Protein AF-A0A6A8MY44-F1 (afdb_monomer)

Sequence (72 aa):
RESQLNVPVHSIGVPLTFLEHAKRNEILEDLGITVQNITRSLVTWSSSDFVVDIKEEMQHPLDESEHRKPLR

Foldseek 3Di:
DDDVDPDDDDDDDDDPDDDPDDDPVVSCVVSVVDPVSVVVVVVVVVVVVVVVPPPDPPPDPPPPPPPPDDDD

Structure (mmCIF, N/CA/C/O backbone):
data_AF-A0A6A8MY44-F1
#
_entry.id   AF-A0A6A8MY44-F1
#
loop_
_atom_site.group_PDB
_atom_site.id
_atom_site.type_symbol
_atom_site.label_atom_id
_atom_site.label_alt_id
_atom_site.label_comp_id
_atom_site.label_asym_id
_atom_site.label_entity_id
_atom_site.label_seq_id
_atom_site.pdbx_PDB_ins_code
_atom_site.Cartn_x
_atom_site.Cartn_y
_atom_site.Cartn_z
_atom_site.occupancy
_atom_site.B_iso_or_equiv
_atom_site.auth_seq_id
_atom_site.auth_comp_id
_atom_site.auth_asym_id
_atom_site.auth_atom_id
_atom_site.pdbx_PDB_model_num
ATOM 1 N N . ARG A 1 1 ? -7.855 2.557 -12.471 1.00 55.53 1 ARG A N 1
ATOM 2 C CA . ARG A 1 1 ? -7.077 3.598 -13.182 1.00 55.53 1 ARG A CA 1
ATOM 3 C C . ARG A 1 1 ? -6.378 2.890 -14.327 1.00 55.53 1 ARG A C 1
ATOM 5 O O . ARG A 1 1 ? -5.332 2.311 -14.103 1.00 55.53 1 ARG A O 1
ATOM 12 N N . GLU A 1 2 ? -7.001 2.887 -15.496 1.00 54.50 2 GLU A N 1
ATOM 13 C CA . GLU A 1 2 ? -6.403 2.426 -16.751 1.00 54.50 2 GLU A CA 1
ATOM 14 C C . GLU A 1 2 ? -6.439 3.628 -17.690 1.00 54.50 2 GLU A C 1
ATOM 16 O O . GLU A 1 2 ? -7.326 3.803 -18.518 1.00 54.50 2 GLU A O 1
ATOM 21 N N . SER A 1 3 ? -5.540 4.568 -17.425 1.00 58.28 3 SER A N 1
ATOM 22 C CA . SER A 1 3 ? -5.200 5.616 -18.378 1.00 58.28 3 SER A CA 1
ATOM 23 C C . SER A 1 3 ? -4.319 4.963 -19.437 1.00 58.28 3 SER A C 1
ATOM 25 O O . SER A 1 3 ? -3.405 4.235 -19.063 1.00 58.28 3 SER A O 1
ATOM 27 N N . GLN A 1 4 ? -4.612 5.197 -20.720 1.00 65.75 4 GLN A N 1
ATOM 28 C CA . GLN A 1 4 ? -3.854 4.738 -21.895 1.00 65.75 4 GLN A CA 1
ATOM 29 C C . GLN A 1 4 ? -2.413 5.287 -21.871 1.00 65.75 4 GLN A C 1
ATOM 31 O O . GLN A 1 4 ? -2.049 6.186 -22.622 1.00 65.75 4 GLN A O 1
ATOM 36 N N . LEU A 1 5 ? -1.612 4.813 -20.927 1.00 65.38 5 LEU A N 1
ATOM 37 C CA . LEU A 1 5 ? -0.236 5.206 -20.697 1.00 65.38 5 LEU A CA 1
ATOM 38 C C . LEU A 1 5 ? 0.649 4.142 -21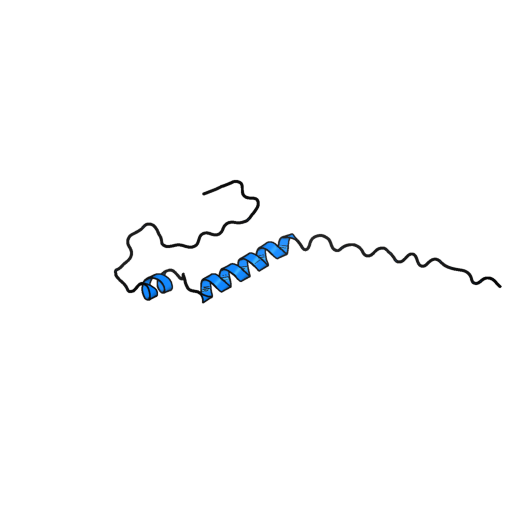.334 1.00 65.38 5 LEU A C 1
ATOM 40 O O . LEU A 1 5 ? 0.533 2.966 -21.009 1.00 65.38 5 LEU A O 1
ATOM 44 N N . ASN A 1 6 ? 1.578 4.571 -22.184 1.00 72.50 6 ASN A N 1
ATOM 45 C CA . ASN A 1 6 ? 2.623 3.710 -22.750 1.00 72.50 6 ASN A CA 1
ATOM 46 C C . ASN A 1 6 ? 3.694 3.304 -21.715 1.00 72.50 6 ASN A C 1
ATOM 48 O O . ASN A 1 6 ? 4.743 2.795 -22.090 1.00 72.50 6 ASN A O 1
ATOM 52 N N . VAL A 1 7 ? 3.461 3.565 -20.425 1.00 75.56 7 VAL A N 1
ATOM 53 C CA . VAL A 1 7 ? 4.383 3.259 -19.328 1.00 75.56 7 VAL A CA 1
ATOM 54 C C . VAL A 1 7 ? 3.697 2.350 -18.307 1.00 75.56 7 VAL A C 1
ATOM 56 O O . VAL A 1 7 ? 2.544 2.613 -17.945 1.00 75.56 7 VAL A O 1
ATOM 59 N N . PRO A 1 8 ? 4.375 1.295 -17.823 1.00 81.88 8 PRO A N 1
ATOM 60 C CA . PRO A 1 8 ? 3.805 0.395 -16.832 1.00 81.88 8 PRO A CA 1
ATOM 61 C C . PRO A 1 8 ? 3.598 1.124 -15.498 1.00 81.88 8 PRO A C 1
ATOM 63 O O . PRO A 1 8 ? 4.496 1.781 -14.971 1.00 81.88 8 PRO A O 1
ATOM 66 N N . VAL A 1 9 ? 2.393 1.007 -14.935 1.00 85.81 9 VAL A N 1
ATOM 67 C CA . VAL A 1 9 ? 2.024 1.626 -13.654 1.00 85.81 9 VAL A CA 1
ATOM 68 C C . VAL A 1 9 ? 1.827 0.541 -12.603 1.00 85.81 9 VAL A C 1
ATOM 70 O O . VAL A 1 9 ? 0.938 -0.298 -12.723 1.00 85.81 9 VAL A O 1
ATOM 73 N N . HIS A 1 10 ? 2.616 0.607 -11.532 1.00 88.25 10 HIS A N 1
ATOM 74 C CA . HIS A 1 10 ? 2.538 -0.310 -10.397 1.00 88.25 10 HIS A CA 1
ATOM 75 C C . HIS A 1 10 ? 1.934 0.411 -9.186 1.00 88.25 10 HIS A C 1
ATOM 77 O O . HIS A 1 10 ? 2.377 1.497 -8.816 1.00 88.25 10 HIS A O 1
ATOM 83 N N . SER A 1 11 ? 0.900 -0.170 -8.572 1.00 89.62 11 SER A N 1
ATOM 84 C CA . SER A 1 11 ? 0.224 0.425 -7.410 1.00 89.62 11 SER A CA 1
ATOM 85 C C . SER A 1 11 ? 0.756 -0.165 -6.106 1.00 89.62 11 SER A C 1
ATOM 87 O O . SER A 1 11 ? 0.807 -1.381 -5.954 1.00 89.62 11 SER A O 1
ATOM 89 N N . ILE A 1 12 ? 1.102 0.699 -5.149 1.00 92.69 12 ILE A N 1
ATOM 90 C CA . ILE A 1 12 ? 1.494 0.329 -3.783 1.00 92.69 12 ILE A CA 1
ATOM 91 C C . ILE A 1 12 ? 0.648 1.170 -2.831 1.00 92.69 12 ILE A C 1
ATOM 93 O O . ILE A 1 12 ? 0.589 2.392 -2.965 1.00 92.69 12 ILE A O 1
ATOM 97 N N . GLY A 1 13 ? -0.020 0.531 -1.878 1.00 91.94 13 GLY A N 1
ATOM 98 C CA . GLY A 1 13 ? -0.895 1.232 -0.951 1.00 91.94 13 GLY A CA 1
ATOM 99 C C . GLY A 1 13 ? -1.524 0.306 0.075 1.00 91.94 13 GLY A C 1
ATOM 100 O O . GLY A 1 13 ? -1.270 -0.893 0.100 1.00 91.94 13 GLY A O 1
ATOM 101 N N . VAL A 1 14 ? -2.352 0.902 0.922 1.00 94.12 14 VAL A N 1
ATOM 102 C CA . VAL A 1 14 ? -3.094 0.233 1.994 1.00 94.12 14 VAL A CA 1
ATOM 103 C C . VAL A 1 14 ? -4.467 -0.190 1.447 1.00 94.12 14 VAL A C 1
ATOM 105 O O . VAL A 1 14 ? -5.066 0.595 0.702 1.00 94.12 14 VAL A O 1
ATOM 108 N N . PRO A 1 15 ? -4.989 -1.388 1.771 1.00 93.19 15 PRO A N 1
ATOM 109 C CA . PRO A 1 15 ? -6.315 -1.802 1.320 1.00 93.19 15 PRO A CA 1
ATOM 110 C C . PRO A 1 15 ? -7.416 -0.885 1.867 1.00 93.19 15 PRO A C 1
ATOM 112 O O . PRO A 1 15 ? -7.307 -0.324 2.956 1.00 93.19 15 PRO A O 1
ATOM 115 N N . LEU A 1 16 ? -8.517 -0.765 1.120 1.00 94.44 16 LEU A N 1
ATOM 116 C CA . LEU A 1 16 ? -9.717 -0.027 1.536 1.00 94.44 16 LEU A CA 1
ATOM 117 C C . LEU A 1 16 ? -10.608 -0.885 2.450 1.00 94.44 16 LEU A C 1
ATOM 119 O O . LEU A 1 16 ? -11.807 -1.030 2.222 1.00 94.44 16 LEU A O 1
ATOM 123 N N . THR A 1 17 ? -10.001 -1.490 3.464 1.00 95.25 17 THR A N 1
ATOM 124 C CA . THR A 1 17 ? -10.652 -2.346 4.459 1.00 95.25 17 THR A CA 1
ATOM 125 C C . THR A 1 17 ? -10.153 -1.970 5.845 1.00 95.25 17 THR A C 1
ATOM 127 O O . THR A 1 17 ? -9.080 -1.386 5.993 1.00 95.25 17 THR A O 1
ATOM 130 N N . PHE A 1 18 ? -10.916 -2.314 6.880 1.00 96.38 18 PHE A N 1
ATOM 131 C CA . PHE A 1 18 ? -10.433 -2.143 8.245 1.00 96.38 18 PHE A CA 1
ATOM 132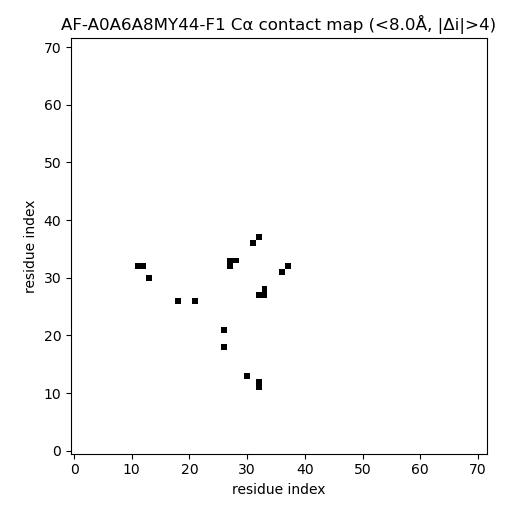 C C . PHE A 1 18 ? -9.280 -3.103 8.525 1.00 96.38 18 PHE A C 1
ATOM 134 O O . PHE A 1 18 ? -9.304 -4.260 8.108 1.00 96.38 18 PHE A O 1
ATOM 141 N N . LEU A 1 19 ? -8.278 -2.587 9.226 1.00 96.00 19 LEU A N 1
ATOM 142 C CA . LEU A 1 19 ? -7.132 -3.336 9.719 1.00 96.00 19 LEU A CA 1
ATOM 143 C C . LEU A 1 19 ? -7.241 -3.432 11.238 1.00 96.00 19 LEU A C 1
ATOM 145 O O . LEU A 1 19 ? -7.879 -2.586 11.874 1.00 96.00 19 LEU A O 1
ATOM 149 N N . GLU A 1 20 ? -6.614 -4.451 11.816 1.00 96.19 20 GLU A N 1
ATOM 150 C CA . GLU A 1 20 ? -6.489 -4.545 13.267 1.00 96.19 20 GLU A CA 1
ATOM 151 C C . GLU A 1 20 ? -5.709 -3.345 13.823 1.00 96.19 20 GLU A C 1
ATOM 153 O O . GLU A 1 20 ? -4.868 -2.742 13.149 1.00 96.19 20 GLU A O 1
ATOM 158 N N . HIS A 1 21 ? -6.024 -2.954 15.060 1.00 97.56 21 HIS A N 1
ATOM 159 C CA . HIS A 1 21 ? -5.356 -1.826 15.692 1.00 97.56 21 HIS A CA 1
ATOM 160 C C . HIS A 1 21 ? -3.920 -2.205 16.054 1.00 97.56 21 HIS A C 1
ATOM 162 O O . HIS A 1 21 ? -3.690 -3.000 16.960 1.00 97.56 21 HIS A O 1
ATOM 168 N N . ALA A 1 22 ? -2.966 -1.581 15.381 1.00 97.19 22 ALA A N 1
ATOM 169 C CA . ALA A 1 22 ? -1.546 -1.757 15.627 1.00 97.19 22 ALA A CA 1
ATOM 170 C C . ALA A 1 22 ? -0.808 -0.438 15.375 1.00 97.19 22 ALA A C 1
ATOM 172 O O . ALA A 1 22 ? -1.383 0.549 14.887 1.00 97.19 22 ALA A O 1
ATOM 173 N N . LYS A 1 23 ? 0.482 -0.389 15.710 1.00 98.19 23 LYS A N 1
ATOM 174 C CA . LYS A 1 23 ? 1.302 0.775 15.362 1.00 98.19 23 LYS A CA 1
ATOM 175 C C . LYS A 1 23 ? 1.436 0.861 13.848 1.00 98.19 23 LYS A C 1
ATOM 177 O O . LYS A 1 23 ? 1.493 -0.145 13.151 1.00 98.19 23 LYS A O 1
ATOM 182 N N . ARG A 1 24 ? 1.604 2.082 13.335 1.00 96.56 24 A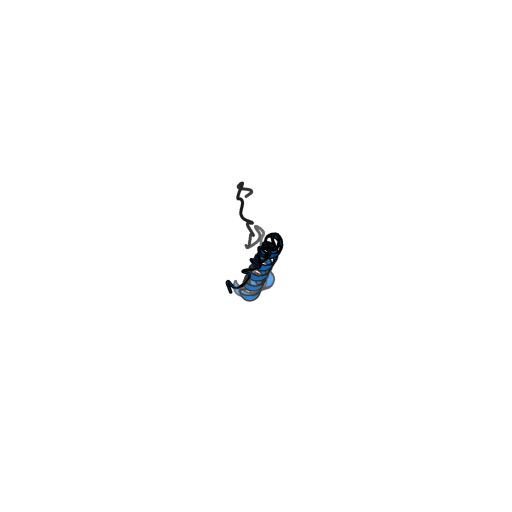RG A N 1
ATOM 183 C CA . ARG A 1 24 ? 1.830 2.322 11.901 1.00 96.56 24 ARG A CA 1
ATOM 184 C C . ARG A 1 24 ? 2.920 1.415 11.312 1.00 96.56 24 ARG A C 1
ATOM 186 O O . ARG A 1 24 ? 2.734 0.906 10.218 1.00 96.56 24 ARG A O 1
ATOM 193 N N . ASN A 1 25 ? 4.043 1.246 12.011 1.00 96.94 25 ASN A N 1
ATOM 194 C CA . ASN A 1 25 ? 5.155 0.435 11.512 1.00 96.94 25 ASN A CA 1
ATOM 195 C C . ASN A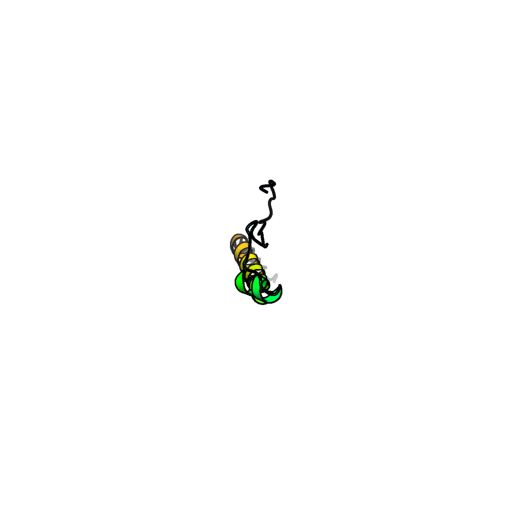 1 25 ? 4.796 -1.052 11.440 1.00 96.94 25 ASN A C 1
ATOM 197 O O . ASN A 1 25 ? 5.112 -1.673 10.440 1.00 96.94 25 ASN A O 1
ATOM 201 N N . GLU A 1 26 ? 4.088 -1.575 12.442 1.00 97.56 26 GLU A N 1
ATOM 202 C CA . GLU A 1 26 ? 3.602 -2.962 12.464 1.00 97.56 26 GLU A CA 1
ATOM 203 C C . GLU A 1 26 ? 2.640 -3.195 11.286 1.00 97.56 26 GLU A C 1
ATOM 205 O O . GLU A 1 26 ? 2.856 -4.095 10.486 1.00 97.56 26 GLU A O 1
ATOM 210 N N . ILE A 1 27 ? 1.684 -2.280 11.062 1.00 97.06 27 ILE A N 1
ATOM 211 C CA . ILE A 1 27 ? 0.766 -2.342 9.908 1.00 97.06 27 ILE A CA 1
ATOM 212 C C . ILE A 1 27 ? 1.522 -2.348 8.570 1.00 97.06 27 ILE A C 1
ATOM 214 O O . ILE A 1 27 ? 1.178 -3.094 7.656 1.00 97.06 27 ILE A O 1
ATOM 218 N N . LEU A 1 28 ? 2.524 -1.479 8.408 1.00 96.88 28 LEU A N 1
ATOM 219 C CA . LEU A 1 28 ? 3.284 -1.396 7.158 1.00 96.88 28 LEU A CA 1
ATOM 220 C C . LEU A 1 28 ? 4.181 -2.622 6.944 1.00 96.88 28 LEU A C 1
ATOM 222 O O . LEU A 1 28 ? 4.332 -3.049 5.800 1.00 96.88 28 LEU A O 1
ATOM 226 N N . GLU A 1 29 ? 4.748 -3.187 8.011 1.00 97.12 29 GLU A N 1
ATOM 227 C CA . GLU A 1 29 ? 5.507 -4.439 7.959 1.00 97.12 29 GLU A CA 1
ATOM 228 C C . GLU A 1 29 ? 4.614 -5.621 7.572 1.00 97.12 29 GLU A C 1
ATOM 230 O O . GLU A 1 29 ? 4.967 -6.349 6.642 1.00 97.12 29 GLU A O 1
ATOM 235 N N . ASP A 1 30 ? 3.433 -5.745 8.181 1.00 95.81 30 ASP A N 1
ATOM 236 C CA . ASP A 1 30 ? 2.461 -6.807 7.890 1.00 95.81 30 ASP A CA 1
ATOM 237 C C . ASP A 1 30 ? 1.961 -6.752 6.440 1.00 95.81 30 ASP A C 1
ATOM 239 O O . ASP A 1 30 ? 1.801 -7.777 5.775 1.00 95.81 30 ASP A O 1
ATOM 243 N N . LEU A 1 31 ? 1.764 -5.544 5.907 1.00 95.62 31 LEU A N 1
ATOM 244 C CA . LEU A 1 31 ? 1.409 -5.332 4.501 1.00 95.62 31 LEU A CA 1
ATOM 245 C C . LEU A 1 31 ? 2.604 -5.494 3.546 1.00 95.62 31 LEU A C 1
ATOM 247 O O . LEU A 1 31 ? 2.440 -5.392 2.328 1.00 95.62 31 LEU A O 1
ATOM 251 N N . GLY A 1 32 ? 3.817 -5.687 4.069 1.00 95.94 32 GLY A N 1
ATOM 252 C CA . GLY A 1 32 ? 5.044 -5.751 3.282 1.00 95.94 32 GLY A CA 1
ATOM 253 C C . GLY A 1 32 ? 5.435 -4.422 2.627 1.00 95.94 32 GLY A C 1
ATOM 254 O O . GLY A 1 32 ? 6.304 -4.415 1.751 1.00 95.94 32 GLY A O 1
ATOM 255 N N . ILE A 1 33 ? 4.840 -3.300 3.045 1.00 96.38 33 ILE A N 1
ATOM 256 C CA . ILE A 1 33 ? 5.128 -1.941 2.565 1.00 96.38 33 ILE A CA 1
ATOM 257 C C . ILE A 1 33 ? 6.339 -1.401 3.332 1.00 96.38 33 ILE A C 1
ATOM 259 O O . ILE A 1 33 ? 6.261 -0.473 4.137 1.00 96.38 33 ILE A O 1
ATOM 263 N N . THR A 1 34 ? 7.489 -2.014 3.072 1.00 96.94 34 THR A N 1
ATOM 264 C CA . THR A 1 34 ? 8.773 -1.649 3.672 1.00 96.94 34 THR A CA 1
ATOM 265 C C . THR A 1 34 ? 9.714 -1.085 2.617 1.00 96.94 34 THR A C 1
ATOM 267 O O .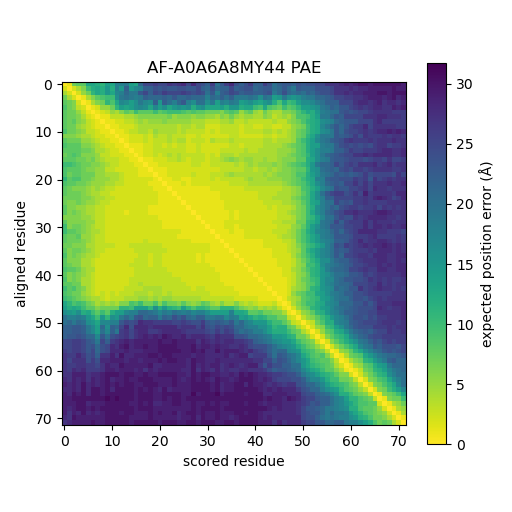 THR A 1 34 ? 9.583 -1.367 1.424 1.00 96.94 34 THR A O 1
ATOM 270 N N . VAL A 1 35 ? 10.706 -0.300 3.044 1.00 95.50 35 VAL A N 1
ATOM 271 C CA . VAL A 1 35 ? 11.712 0.273 2.133 1.00 95.50 35 VAL A CA 1
ATOM 272 C C . VAL A 1 35 ? 12.432 -0.831 1.356 1.00 95.50 35 VAL A C 1
ATOM 274 O O . VAL A 1 35 ? 12.637 -0.709 0.150 1.00 95.50 35 VAL A O 1
ATOM 277 N N . GLN A 1 36 ? 12.775 -1.928 2.027 1.00 96.44 36 GLN A N 1
ATOM 278 C CA . GLN A 1 36 ? 13.493 -3.063 1.454 1.00 96.44 36 GLN A CA 1
ATOM 279 C C . GLN A 1 36 ? 12.657 -3.763 0.377 1.00 96.44 36 GLN A C 1
ATOM 281 O O . GLN A 1 36 ? 13.171 -4.049 -0.706 1.00 96.44 36 GLN A O 1
ATOM 286 N N . ASN A 1 37 ? 11.371 -3.998 0.649 1.00 96.56 37 ASN A N 1
ATOM 287 C CA . ASN A 1 37 ? 10.469 -4.642 -0.302 1.00 96.56 37 ASN A CA 1
ATOM 288 C C . ASN A 1 37 ? 10.174 -3.736 -1.496 1.00 96.56 37 ASN A C 1
ATOM 290 O O . ASN A 1 37 ? 10.264 -4.191 -2.631 1.00 96.56 37 ASN A O 1
ATOM 294 N N . ILE A 1 38 ? 9.911 -2.447 -1.261 1.00 95.69 38 ILE A N 1
ATOM 295 C CA . ILE A 1 38 ? 9.673 -1.477 -2.338 1.00 95.69 38 ILE A CA 1
ATOM 296 C C . ILE A 1 38 ? 10.915 -1.359 -3.228 1.00 95.69 38 ILE A C 1
ATOM 298 O O . ILE A 1 38 ? 10.798 -1.416 -4.448 1.00 95.69 38 ILE A O 1
ATOM 302 N N . THR 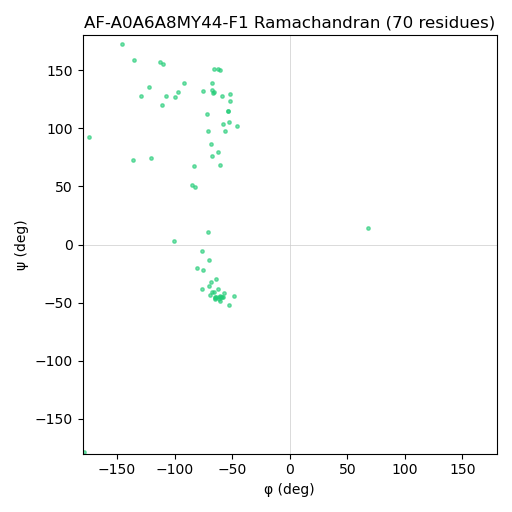A 1 39 ? 12.108 -1.263 -2.635 1.00 96.19 39 THR A N 1
ATOM 303 C CA . THR A 1 39 ? 13.372 -1.191 -3.388 1.00 96.19 39 THR A CA 1
ATOM 304 C C . THR A 1 39 ? 13.570 -2.438 -4.243 1.00 96.19 39 THR A C 1
ATOM 306 O O . THR A 1 39 ? 13.913 -2.330 -5.418 1.00 96.19 39 THR A O 1
ATOM 309 N N . ARG A 1 40 ? 13.306 -3.625 -3.683 1.00 95.12 40 ARG A N 1
ATOM 310 C CA . ARG A 1 40 ? 13.379 -4.886 -4.425 1.00 95.12 40 ARG A CA 1
ATOM 311 C C . ARG A 1 40 ? 12.402 -4.898 -5.598 1.00 95.12 40 ARG A C 1
ATOM 313 O O . ARG A 1 40 ? 12.828 -5.187 -6.709 1.00 95.12 40 ARG A O 1
ATOM 320 N N . SER A 1 41 ? 11.142 -4.528 -5.371 1.00 93.62 41 SER A N 1
ATOM 321 C CA . SER A 1 41 ? 10.123 -4.460 -6.422 1.00 93.62 41 SER A CA 1
ATOM 322 C C . SER A 1 41 ? 10.518 -3.499 -7.543 1.00 93.62 41 SER A C 1
ATOM 324 O O . SER A 1 41 ? 10.458 -3.880 -8.706 1.00 93.62 41 SER A O 1
ATOM 326 N N . LEU A 1 42 ? 11.014 -2.300 -7.212 1.00 92.12 42 LEU A N 1
ATOM 327 C CA . LEU A 1 42 ? 11.488 -1.325 -8.201 1.00 92.12 42 LEU A CA 1
ATOM 328 C C . LEU A 1 42 ? 12.633 -1.878 -9.063 1.00 92.12 42 LEU A C 1
ATOM 330 O O . LEU A 1 42 ? 12.605 -1.740 -10.285 1.00 92.12 42 LEU A O 1
ATOM 334 N N . VAL A 1 43 ? 13.625 -2.527 -8.445 1.00 93.38 43 VAL A N 1
ATOM 335 C CA . VAL A 1 43 ? 14.757 -3.138 -9.166 1.00 93.38 43 VAL A CA 1
ATOM 336 C C . VAL A 1 43 ? 14.288 -4.292 -10.052 1.00 93.38 43 VAL A C 1
ATOM 338 O O . VAL A 1 43 ? 14.743 -4.419 -11.191 1.00 93.38 43 VAL A O 1
ATOM 341 N N . THR A 1 44 ? 13.365 -5.117 -9.559 1.00 91.38 44 THR A N 1
ATOM 342 C CA . THR A 1 44 ? 12.784 -6.220 -10.328 1.00 91.38 44 THR A CA 1
ATOM 343 C C . THR A 1 44 ? 12.001 -5.712 -11.537 1.00 91.38 44 THR A C 1
ATOM 345 O O . THR A 1 44 ? 12.184 -6.247 -12.629 1.00 91.38 44 THR A O 1
ATOM 348 N N . TRP A 1 45 ? 11.174 -4.676 -11.377 1.00 90.50 45 TRP A N 1
ATOM 349 C CA . TRP A 1 45 ? 10.410 -4.093 -12.487 1.00 90.50 45 TRP A CA 1
ATOM 350 C C . TRP A 1 45 ? 11.325 -3.469 -13.53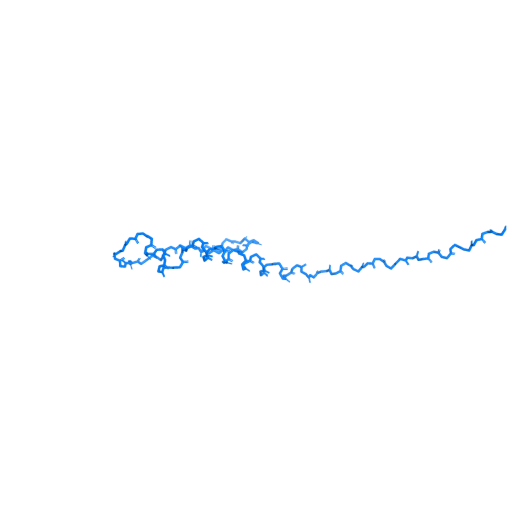2 1.00 90.50 45 TRP A C 1
ATOM 352 O O . TRP A 1 45 ? 11.206 -3.803 -14.704 1.00 90.50 45 TRP A O 1
ATOM 362 N N . SER A 1 46 ? 12.310 -2.682 -13.089 1.00 85.56 46 SER A N 1
ATOM 363 C CA . SER A 1 46 ? 13.348 -2.134 -13.966 1.00 85.56 46 SER A CA 1
ATOM 364 C C . SER A 1 46 ? 14.015 -3.242 -14.787 1.00 85.56 46 SER A C 1
ATOM 366 O O . SER A 1 46 ? 14.010 -3.204 -16.012 1.00 85.56 46 SER A O 1
ATOM 368 N N . SER A 1 47 ? 14.487 -4.305 -14.128 1.00 84.00 47 SER A N 1
ATOM 369 C CA . SER A 1 47 ? 15.156 -5.423 -14.808 1.00 84.00 47 SER A CA 1
ATOM 370 C C . SER A 1 47 ? 14.246 -6.191 -15.771 1.00 84.00 47 SER A C 1
ATOM 372 O O . SER A 1 47 ? 14.740 -6.752 -16.742 1.00 84.00 47 SER A O 1
ATOM 374 N N . SER A 1 48 ? 12.938 -6.242 -15.507 1.00 74.62 48 SER A N 1
ATOM 375 C CA . SER A 1 48 ? 11.973 -6.953 -16.358 1.00 74.62 48 SER A CA 1
ATOM 376 C C . SER A 1 48 ? 11.655 -6.166 -17.631 1.00 74.62 48 SER A C 1
ATOM 378 O O . SER A 1 48 ? 11.568 -6.763 -18.702 1.00 74.62 48 SER A O 1
ATOM 380 N N . ASP A 1 49 ? 11.556 -4.837 -17.534 1.00 63.22 49 ASP A N 1
ATOM 381 C CA . ASP A 1 49 ? 11.346 -3.959 -18.692 1.00 63.22 49 ASP A CA 1
ATOM 382 C C . ASP A 1 49 ? 12.579 -3.932 -19.618 1.00 63.22 49 ASP A C 1
ATOM 384 O O . ASP A 1 49 ? 12.438 -3.890 -20.840 1.00 63.22 49 ASP A O 1
ATOM 388 N N . PHE A 1 50 ? 13.795 -4.071 -19.070 1.00 55.88 50 PHE A N 1
ATOM 389 C CA . PHE A 1 50 ? 15.035 -4.138 -19.861 1.00 55.88 50 PHE A CA 1
ATOM 390 C C . PHE A 1 50 ? 15.210 -5.426 -20.690 1.00 55.88 50 PHE A C 1
ATOM 392 O O . PHE A 1 50 ? 16.064 -5.457 -21.574 1.00 55.88 50 PHE A O 1
ATOM 399 N N . VAL A 1 51 ? 14.421 -6.486 -20.469 1.00 52.19 51 VAL A N 1
ATOM 400 C CA . VAL A 1 51 ? 14.513 -7.724 -21.277 1.00 52.19 51 VAL A CA 1
ATOM 401 C C . VAL A 1 51 ? 13.875 -7.552 -22.664 1.00 52.19 51 VAL A C 1
ATOM 403 O O . VAL A 1 51 ? 14.230 -8.273 -23.595 1.00 52.19 51 VAL A O 1
ATOM 406 N N . VAL A 1 52 ? 12.969 -6.583 -22.839 1.00 48.41 52 VAL A N 1
ATOM 407 C CA . VAL A 1 52 ? 12.266 -6.367 -24.117 1.00 48.41 52 VAL A CA 1
ATOM 408 C C . VAL A 1 52 ? 13.124 -5.590 -25.131 1.00 48.41 52 VAL A C 1
ATOM 410 O O . VAL A 1 52 ? 12.898 -5.731 -26.330 1.00 48.41 52 VAL A O 1
ATOM 413 N N . ASP A 1 53 ? 14.152 -4.862 -24.680 1.00 46.69 53 ASP A N 1
ATOM 414 C CA . ASP A 1 53 ? 14.993 -3.997 -25.530 1.00 46.69 53 ASP A CA 1
ATOM 415 C C . ASP A 1 53 ? 16.348 -4.624 -25.932 1.00 46.69 53 ASP A C 1
ATOM 417 O O . ASP A 1 53 ? 17.136 -4.024 -26.656 1.00 46.69 53 ASP A O 1
ATOM 421 N N . ILE A 1 54 ? 16.625 -5.881 -25.551 1.00 49.69 54 ILE A N 1
ATOM 422 C CA . ILE A 1 54 ? 17.748 -6.658 -26.123 1.00 49.69 54 ILE A CA 1
ATOM 423 C C . ILE A 1 54 ? 17.295 -7.330 -27.433 1.00 49.69 54 ILE A C 1
ATOM 425 O O . ILE A 1 54 ? 17.414 -8.541 -27.631 1.00 49.69 54 ILE A O 1
ATOM 429 N N . LYS A 1 55 ? 16.714 -6.542 -28.338 1.00 52.66 55 LYS A N 1
ATOM 430 C CA . LYS A 1 55 ? 16.445 -6.925 -29.727 1.00 52.66 55 LYS A CA 1
ATOM 431 C C . LYS A 1 55 ? 16.827 -5.778 -30.649 1.00 52.66 55 LYS A C 1
ATOM 433 O O . LYS A 1 55 ? 15.980 -5.123 -31.228 1.00 52.66 55 LYS A O 1
ATOM 438 N N . GLU A 1 56 ? 18.125 -5.592 -30.792 1.00 50.00 56 GLU A N 1
ATOM 439 C CA . GLU A 1 56 ? 18.792 -5.457 -32.084 1.00 50.00 56 GLU A CA 1
ATOM 440 C C . GLU A 1 56 ? 20.282 -5.410 -31.771 1.00 50.00 56 GLU A C 1
ATOM 442 O O . GLU A 1 56 ? 20.864 -4.377 -31.451 1.00 50.00 56 GLU A O 1
ATOM 447 N N . GLU A 1 57 ? 20.906 -6.586 -31.799 1.00 48.28 57 GLU A N 1
ATOM 448 C CA . GLU A 1 57 ? 22.341 -6.678 -32.012 1.00 48.28 57 GLU A CA 1
ATOM 449 C C . GLU A 1 57 ? 22.605 -5.956 -33.340 1.00 48.28 57 GLU A C 1
ATOM 451 O O . GLU A 1 57 ? 22.325 -6.498 -34.410 1.00 48.28 57 GLU A O 1
ATOM 456 N N . MET A 1 58 ? 23.022 -4.683 -33.276 1.00 61.34 58 MET A N 1
ATOM 457 C CA . MET A 1 58 ? 23.473 -3.933 -34.444 1.00 61.34 58 MET A CA 1
ATOM 458 C C . MET A 1 58 ? 24.551 -4.784 -35.105 1.00 61.34 58 MET A C 1
ATOM 460 O O . MET A 1 58 ? 25.661 -4.896 -34.584 1.00 61.34 58 MET A O 1
ATOM 464 N N . GLN A 1 59 ? 24.211 -5.418 -36.230 1.00 60.84 59 GLN A N 1
ATOM 465 C CA . GLN A 1 59 ? 25.192 -6.112 -37.046 1.00 60.84 59 GLN A CA 1
ATOM 466 C C . GLN A 1 59 ? 26.295 -5.107 -37.356 1.00 60.84 59 GLN A C 1
ATOM 468 O O . GLN A 1 59 ? 26.056 -4.082 -37.998 1.00 60.84 59 GLN A O 1
ATOM 473 N N . HIS A 1 60 ? 27.492 -5.382 -36.837 1.00 56.81 60 HIS A N 1
ATOM 474 C CA . HIS A 1 60 ? 28.677 -4.612 -37.168 1.00 56.81 60 HIS A CA 1
ATOM 475 C C . HIS A 1 60 ? 28.782 -4.549 -38.698 1.00 56.81 60 HIS A C 1
ATOM 477 O O . HIS A 1 60 ? 28.706 -5.604 -39.339 1.00 56.81 60 HIS A O 1
ATOM 483 N N . PRO A 1 61 ? 28.950 -3.356 -39.297 1.00 59.59 61 PRO A N 1
ATOM 484 C CA . PRO A 1 61 ? 29.279 -3.262 -40.708 1.00 59.59 61 PRO A CA 1
ATOM 485 C C . PRO A 1 61 ? 30.498 -4.149 -40.963 1.00 59.59 61 PRO A C 1
ATOM 487 O O . PRO A 1 61 ? 31.510 -4.011 -40.274 1.00 59.59 61 PRO A O 1
ATOM 490 N N . LEU A 1 62 ? 30.369 -5.102 -41.889 1.00 60.72 62 LEU A N 1
ATOM 491 C CA . LEU A 1 62 ? 31.504 -5.879 -42.374 1.00 60.72 62 LEU A CA 1
ATOM 492 C C . LEU A 1 62 ? 32.557 -4.873 -42.834 1.00 60.72 62 LEU A C 1
ATOM 494 O O . LEU A 1 62 ? 32.292 -4.094 -43.746 1.00 60.72 62 LEU A O 1
ATOM 498 N N . ASP A 1 63 ? 33.701 -4.860 -42.154 1.00 58.69 63 ASP A N 1
ATOM 499 C CA . ASP A 1 63 ? 34.831 -4.003 -42.489 1.00 58.69 63 ASP A CA 1
ATOM 500 C C . ASP A 1 63 ? 35.236 -4.330 -43.932 1.00 58.69 63 ASP A C 1
ATOM 502 O O . ASP A 1 63 ? 35.774 -5.406 -44.225 1.00 58.69 63 ASP A O 1
ATOM 506 N N . GLU A 1 64 ? 34.866 -3.445 -44.860 1.00 59.44 64 GLU A N 1
ATOM 507 C CA . GLU A 1 64 ? 35.247 -3.526 -46.261 1.00 59.44 64 GLU A CA 1
ATOM 508 C C . GLU A 1 64 ? 36.748 -3.257 -46.299 1.00 59.44 64 GLU A C 1
ATOM 510 O O . GLU A 1 64 ? 37.220 -2.126 -46.399 1.00 59.44 64 GLU A O 1
ATOM 515 N N . SER A 1 65 ? 37.514 -4.332 -46.119 1.00 58.06 65 SER A N 1
ATOM 516 C CA . SER A 1 65 ? 38.961 -4.346 -46.275 1.00 58.06 65 SER A CA 1
ATOM 517 C C . SER A 1 65 ? 39.299 -4.124 -47.750 1.00 58.06 65 SER A C 1
ATOM 519 O O . SER A 1 65 ? 39.650 -5.041 -48.496 1.00 58.06 65 SER A O 1
ATOM 521 N N . GLU A 1 66 ? 39.174 -2.862 -48.162 1.00 53.84 66 GLU A N 1
ATOM 522 C CA . GLU A 1 66 ? 39.649 -2.295 -49.413 1.00 53.84 66 GLU A CA 1
ATOM 523 C C . GLU A 1 66 ? 41.086 -2.773 -49.640 1.00 53.84 66 GLU A C 1
ATOM 525 O O . GLU A 1 66 ? 42.046 -2.291 -49.027 1.00 53.84 66 GLU A O 1
ATOM 530 N N . HIS A 1 67 ? 41.232 -3.761 -50.523 1.00 61.53 67 HIS A N 1
ATOM 531 C CA . HIS A 1 67 ? 42.506 -4.241 -51.038 1.00 61.53 67 HIS A CA 1
ATOM 532 C C . HIS A 1 67 ? 43.199 -3.104 -51.803 1.00 61.53 67 HIS A C 1
ATOM 534 O O . HIS A 1 67 ? 43.204 -3.065 -53.037 1.00 61.53 67 HIS A O 1
ATOM 540 N N . ARG A 1 68 ? 43.838 -2.171 -51.090 1.00 62.50 68 ARG A N 1
ATOM 541 C CA . ARG A 1 68 ? 44.773 -1.238 -51.717 1.00 62.50 68 ARG A CA 1
ATOM 542 C C . ARG A 1 68 ? 46.021 -2.010 -52.118 1.00 62.50 68 ARG A C 1
ATOM 544 O O . ARG A 1 68 ? 46.915 -2.254 -51.312 1.00 62.50 68 ARG A O 1
ATOM 551 N N . LYS A 1 69 ? 46.079 -2.390 -53.393 1.00 62.84 69 LYS A N 1
ATOM 552 C CA . LYS A 1 69 ? 47.319 -2.837 -54.033 1.00 62.84 69 LYS A CA 1
ATOM 553 C C . LYS A 1 69 ? 48.349 -1.700 -53.927 1.00 62.84 69 LYS A C 1
ATOM 555 O O . LYS A 1 69 ? 48.021 -0.578 -54.319 1.00 62.84 69 LYS A O 1
ATOM 560 N N . PRO A 1 70 ? 49.567 -1.946 -53.416 1.00 60.78 70 PRO A N 1
ATOM 561 C CA . PRO A 1 70 ? 50.591 -0.911 -53.361 1.00 60.78 70 PRO A CA 1
ATOM 562 C C .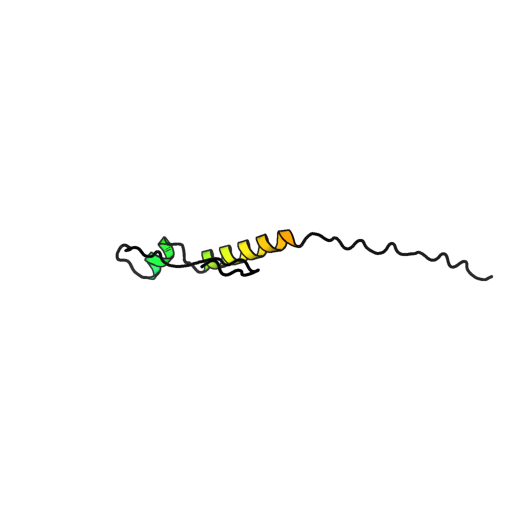 PRO A 1 70 ? 51.011 -0.531 -5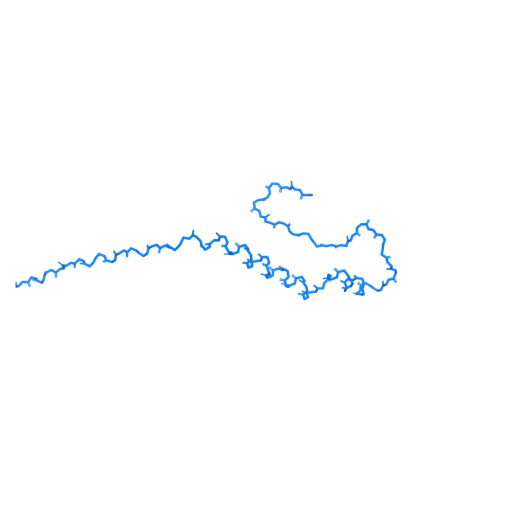4.787 1.00 60.78 70 PRO A C 1
ATOM 564 O O . PRO A 1 70 ? 51.274 -1.408 -55.613 1.00 60.78 70 PRO A O 1
ATOM 567 N N . LEU A 1 71 ? 51.049 0.774 -55.083 1.00 58.44 71 LEU A N 1
ATOM 568 C CA . LEU A 1 71 ? 51.665 1.270 -56.313 1.00 58.44 71 LEU A CA 1
ATOM 569 C C . LEU A 1 71 ? 53.178 1.024 -56.248 1.00 58.44 71 LEU A C 1
ATOM 571 O O . LEU A 1 71 ? 53.806 1.268 -55.218 1.00 58.44 71 LEU A O 1
ATOM 575 N N . ARG A 1 72 ? 53.708 0.488 -57.348 1.00 56.44 72 ARG A N 1
ATOM 576 C CA . ARG A 1 72 ? 55.110 0.116 -57.553 1.00 56.44 72 ARG A CA 1
ATOM 577 C C . ARG A 1 72 ? 55.965 1.321 -57.919 1.00 56.44 72 ARG A C 1
ATOM 579 O O . ARG A 1 72 ? 55.438 2.191 -58.646 1.00 56.44 72 ARG A O 1
#

pLDDT: mean 78.31, std 18.32, range [46.69, 98.19]

Mean predicted aligned error: 14.3 Å

Radius of gyration: 26.34 Å; Cα contacts (8 Å, |Δi|>4): 10; chains: 1; bounding box: 66×13×73 Å

Secondary structure (DSSP, 8-state):
-----SS--------SS---S--HHHHHHHTT--HHHHHHHHHHHHHHHTTSS---------------PPP-

Solvent-accessible surface area (backbone atoms only — not comparable to full-atom values): 5147 Å² total; per-residue (Å²): 139,86,70,99,58,100,59,93,82,84,89,83,84,79,74,99,62,93,72,82,94,66,56,72,66,58,52,29,53,76,70,51,68,37,73,68,50,50,52,49,50,54,53,51,50,54,58,57,62,57,64,75,70,80,74,69,84,74,76,72,78,78,79,79,76,74,80,75,73,80,86,130